Protein AF-A0A133SH53-F1 (afdb_monomer)

Solvent-accessible surface area (backbone atoms only — not comparable to full-atom values): 4804 Å² total; per-residue (Å²): 116,70,69,75,75,45,56,70,38,36,50,57,77,46,53,68,71,56,50,50,58,43,54,78,34,43,43,82,44,85,61,62,55,56,94,89,54,58,44,24,45,30,42,34,36,30,65,100,54,58,35,31,35,62,32,39,34,48,72,72,80,62,95,64,72,99,78,72,82,52,79,44,66,54,46,80,33,45,31,40,74,112

Nearest PDB structures (foldseek):
  3iur-assembly1_A  TM=5.600E-01  e=1.225E+00  Aeromonas caviae
  3iun-assembly1_A  TM=6.236E-01  e=2.526E+00  Aeromonas caviae
  7zb0-assembly4_D  TM=5.217E-01  e=4.927E+00  Omphalotus olearius
  4r80-assembly2_B  TM=3.604E-01  e=2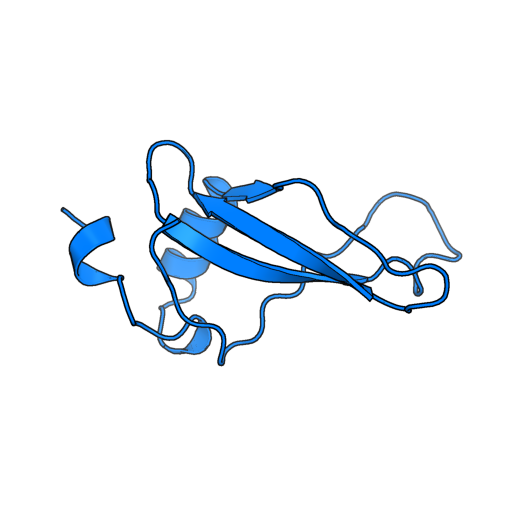.259E+00  synthetic construct
  1omo-assembly1_A  TM=2.973E-01  e=3.729E+00  Archaeoglobus fulgidus

Structure (mmCIF, N/CA/C/O backbone):
data_AF-A0A133SH53-F1
#
_entry.id   AF-A0A133SH53-F1
#
loop_
_atom_site.group_PDB
_atom_site.id
_atom_site.type_symbol
_atom_site.label_atom_id
_atom_site.label_alt_id
_atom_site.label_comp_id
_atom_site.label_asym_id
_atom_site.label_entity_id
_atom_site.label_seq_id
_atom_site.pdbx_PDB_ins_code
_atom_site.Cartn_x
_atom_site.Cartn_y
_atom_site.Cartn_z
_atom_site.occupancy
_atom_site.B_iso_or_equiv
_atom_site.auth_seq_id
_atom_site.auth_comp_id
_atom_site.auth_asym_id
_atom_site.auth_atom_id
_atom_site.pdbx_PDB_model_num
ATOM 1 N N . MET A 1 1 ? -10.716 -7.168 13.207 1.00 60.72 1 MET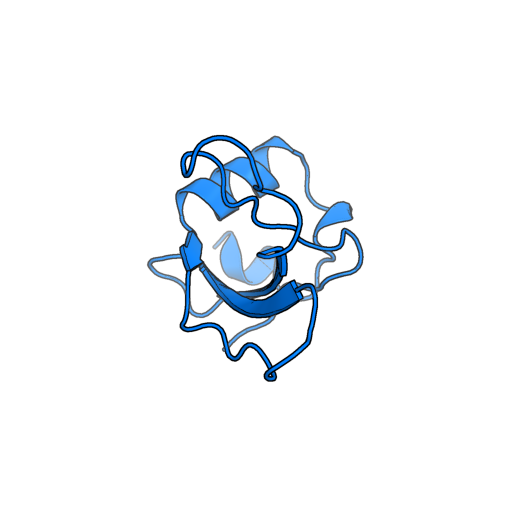 A N 1
ATOM 2 C CA . MET A 1 1 ? -11.980 -7.049 12.439 1.00 60.72 1 MET A CA 1
ATOM 3 C C . MET A 1 1 ? -11.839 -6.114 11.239 1.00 60.72 1 MET A C 1
ATOM 5 O O . MET A 1 1 ? -12.359 -6.462 10.191 1.00 60.72 1 MET A O 1
ATOM 9 N N . LEU A 1 2 ? -11.068 -5.025 11.358 1.00 66.19 2 LEU A N 1
ATOM 10 C CA . LEU A 1 2 ? -10.802 -4.026 10.310 1.00 66.19 2 LEU A CA 1
ATOM 11 C C . LEU A 1 2 ? -10.435 -4.584 8.917 1.00 66.19 2 LEU A C 1
ATOM 13 O O . LEU A 1 2 ? -10.916 -4.104 7.907 1.00 66.19 2 LEU A O 1
ATOM 17 N N . PHE A 1 3 ? -9.633 -5.642 8.826 1.00 64.06 3 PHE A N 1
ATOM 18 C CA . PHE A 1 3 ? -9.210 -6.162 7.517 1.00 64.06 3 PHE A CA 1
ATOM 19 C C . PHE A 1 3 ? -10.357 -6.775 6.698 1.00 64.06 3 PHE A C 1
ATOM 21 O O . PHE A 1 3 ? -10.425 -6.615 5.488 1.00 64.06 3 PHE A O 1
ATOM 28 N N . ARG A 1 4 ? -11.336 -7.410 7.353 1.00 67.19 4 ARG A N 1
ATOM 29 C CA . ARG A 1 4 ? -12.501 -7.963 6.643 1.00 67.19 4 ARG A CA 1
ATOM 30 C C . ARG A 1 4 ? -13.434 -6.876 6.115 1.00 67.19 4 ARG A C 1
ATOM 32 O O . ARG A 1 4 ? -14.157 -7.143 5.168 1.00 67.19 4 ARG A O 1
ATOM 39 N N . THR A 1 5 ? -13.430 -5.692 6.729 1.00 80.38 5 THR A N 1
ATOM 40 C CA . THR A 1 5 ? -14.273 -4.569 6.300 1.00 80.38 5 THR A CA 1
ATOM 41 C C . THR A 1 5 ? -13.665 -3.783 5.144 1.00 80.38 5 THR A C 1
ATOM 43 O O . THR A 1 5 ? -14.408 -3.116 4.444 1.00 80.38 5 THR A O 1
ATOM 46 N N . LEU A 1 6 ? -12.346 -3.869 4.939 1.00 85.56 6 LEU A N 1
ATOM 47 C CA . LEU A 1 6 ? -11.642 -3.138 3.879 1.00 85.56 6 LEU A CA 1
ATOM 48 C C . LEU A 1 6 ? -11.477 -3.943 2.580 1.00 85.56 6 LEU A C 1
ATOM 50 O O . LEU A 1 6 ? -11.121 -3.381 1.550 1.00 85.56 6 LEU A O 1
ATOM 54 N N . LEU A 1 7 ? -11.713 -5.257 2.612 1.00 89.00 7 LEU A N 1
ATOM 55 C CA . LEU A 1 7 ? -11.564 -6.122 1.443 1.00 89.00 7 LEU A CA 1
ATOM 56 C C . LEU A 1 7 ? -12.522 -5.698 0.318 1.00 89.00 7 LEU A C 1
ATOM 58 O O . LEU A 1 7 ? -13.726 -5.588 0.539 1.00 89.00 7 LEU A O 1
ATOM 62 N N . GLY A 1 8 ? -11.989 -5.510 -0.889 1.00 88.88 8 GLY A N 1
ATOM 63 C CA . GLY A 1 8 ? -12.750 -5.066 -2.057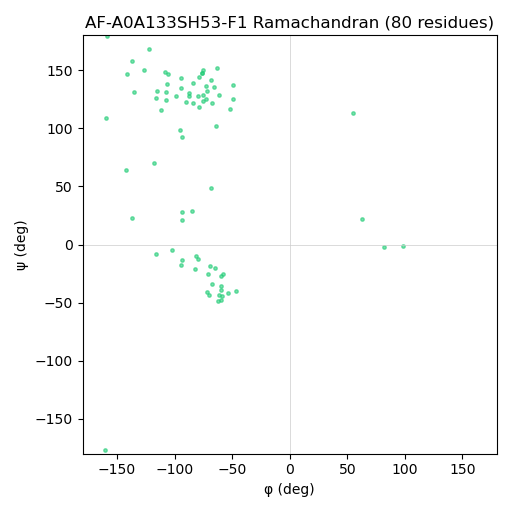 1.00 88.88 8 GLY A CA 1
ATOM 64 C C . GLY A 1 8 ? -12.970 -3.553 -2.139 1.00 88.88 8 GLY A C 1
ATOM 65 O O . GLY A 1 8 ? -13.546 -3.094 -3.122 1.00 88.88 8 GLY A O 1
ATOM 66 N N . MET A 1 9 ? -12.514 -2.773 -1.153 1.00 91.50 9 MET A N 1
ATOM 67 C CA . MET A 1 9 ? -12.521 -1.310 -1.240 1.00 91.50 9 MET A CA 1
ATOM 68 C C . MET A 1 9 ? -11.390 -0.819 -2.145 1.00 91.50 9 MET A C 1
ATOM 70 O O . MET A 1 9 ? -10.316 -1.428 -2.183 1.00 91.50 9 MET A O 1
ATOM 74 N N . ARG A 1 10 ? -11.623 0.290 -2.853 1.00 90.88 10 ARG A N 1
ATOM 75 C CA . ARG A 1 10 ? -10.572 0.979 -3.607 1.00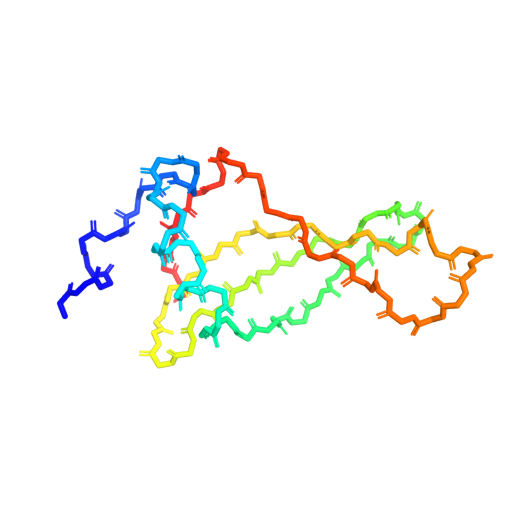 90.88 10 ARG A CA 1
ATOM 76 C C . ARG A 1 10 ? -9.696 1.763 -2.641 1.00 90.88 10 ARG A C 1
ATOM 78 O O . ARG A 1 10 ? -10.176 2.268 -1.628 1.00 90.88 10 ARG A O 1
ATOM 85 N N . TRP A 1 11 ? -8.420 1.879 -2.960 1.00 89.88 11 TRP A N 1
ATOM 86 C CA . TRP A 1 11 ? -7.435 2.587 -2.159 1.00 89.88 11 TRP A CA 1
ATOM 87 C C . TRP A 1 11 ? -7.804 4.050 -1.954 1.00 89.88 11 TRP A C 1
ATOM 89 O O . TRP A 1 11 ? -7.754 4.535 -0.829 1.00 89.88 11 TRP A O 1
ATOM 99 N N . GLY A 1 12 ? -8.244 4.724 -3.014 1.00 88.69 12 GLY A N 1
ATOM 100 C CA . GLY A 1 12 ? -8.673 6.120 -2.988 1.00 88.69 12 GLY A CA 1
ATOM 101 C C . GLY A 1 12 ? -9.978 6.360 -2.230 1.00 88.69 12 GLY A C 1
ATOM 102 O O . GLY A 1 12 ? -10.227 7.484 -1.803 1.00 88.69 12 GLY A O 1
ATOM 103 N N . ASP A 1 13 ? -10.787 5.317 -2.007 1.00 92.44 13 ASP A N 1
ATOM 104 C CA . ASP A 1 13 ? -12.008 5.413 -1.195 1.00 92.44 13 ASP A CA 1
ATOM 105 C C . ASP A 1 13 ? -11.700 5.367 0.315 1.00 92.44 13 ASP A C 1
ATOM 107 O O . ASP A 1 13 ? -12.572 5.634 1.148 1.00 92.44 13 ASP A O 1
ATOM 111 N N . LEU A 1 14 ? -10.469 5.005 0.694 1.00 90.19 14 LEU A N 1
ATOM 112 C CA . LEU A 1 14 ? -10.022 5.007 2.082 1.00 90.19 14 LEU A CA 1
ATOM 113 C C . LEU A 1 14 ? -9.676 6.425 2.535 1.00 90.19 14 LEU A C 1
ATOM 115 O O . LEU A 1 14 ? -9.100 7.217 1.792 1.00 90.19 14 LEU A O 1
ATOM 119 N N . SER A 1 15 ? -9.964 6.733 3.802 1.00 91.69 15 SER A N 1
ATOM 120 C CA . SER A 1 15 ? -9.476 7.979 4.390 1.00 91.69 15 SER A CA 1
ATOM 121 C C . SER A 1 15 ? -7.949 7.987 4.442 1.00 91.69 15 SER A C 1
ATOM 123 O O . SER A 1 15 ? -7.315 6.939 4.584 1.00 91.69 15 SER A O 1
ATOM 125 N N . GLU A 1 16 ? -7.361 9.183 4.392 1.00 88.31 16 GLU A N 1
ATOM 126 C CA . GLU A 1 16 ? -5.907 9.349 4.472 1.00 88.31 16 GLU A CA 1
ATOM 127 C C . GLU A 1 16 ? -5.318 8.666 5.712 1.00 88.31 16 GLU A C 1
ATOM 129 O O . GLU A 1 16 ? -4.339 7.938 5.597 1.00 88.31 16 GLU A O 1
ATOM 134 N N . ASP A 1 17 ? -5.976 8.785 6.868 1.00 90.12 17 ASP A N 1
ATOM 135 C CA . ASP A 1 17 ? -5.544 8.119 8.103 1.00 90.12 17 ASP A CA 1
ATOM 136 C C . ASP A 1 17 ? -5.491 6.589 7.961 1.00 90.12 17 ASP A C 1
ATOM 138 O O . ASP A 1 17 ? -4.576 5.937 8.467 1.00 90.12 17 ASP A O 1
ATOM 142 N N . VAL A 1 18 ? -6.460 5.992 7.254 1.00 87.75 18 VAL A N 1
ATOM 143 C CA . VAL A 1 18 ? -6.484 4.544 7.005 1.00 87.75 18 VAL A CA 1
ATOM 144 C C . VAL A 1 18 ? -5.399 4.163 6.002 1.00 87.75 18 VAL A C 1
ATOM 146 O O . VAL A 1 18 ? -4.7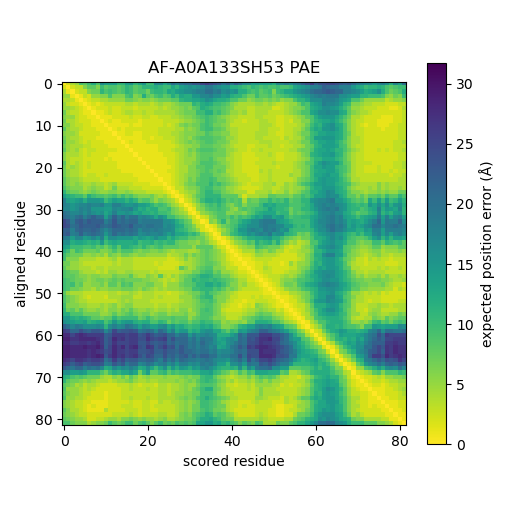25 3.156 6.218 1.00 87.75 18 VAL A O 1
ATOM 149 N N . ARG A 1 19 ? -5.184 4.964 4.950 1.00 86.94 19 ARG A N 1
ATOM 150 C CA . ARG A 1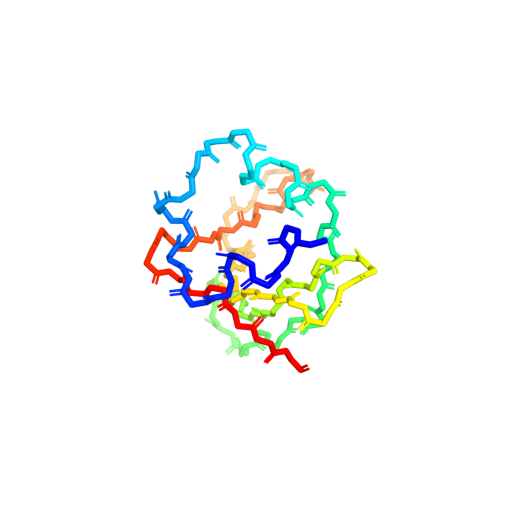 19 ? -4.091 4.753 3.988 1.00 86.94 19 ARG A CA 1
ATOM 151 C C . ARG A 1 19 ? -2.729 4.795 4.675 1.00 86.94 19 ARG A C 1
ATOM 153 O O . ARG A 1 19 ? -1.952 3.860 4.510 1.00 86.94 19 ARG A O 1
ATOM 160 N N . GLN A 1 20 ? -2.474 5.802 5.508 1.00 84.94 20 GLN A N 1
ATOM 161 C CA . GLN A 1 20 ? -1.232 5.941 6.275 1.00 84.94 20 GLN A CA 1
ATOM 162 C C . GLN A 1 20 ? -1.033 4.779 7.249 1.00 84.94 20 GLN A C 1
ATOM 164 O O . GLN A 1 20 ? 0.003 4.123 7.225 1.00 84.94 20 GLN A O 1
ATOM 169 N N . MET A 1 21 ? -2.056 4.430 8.033 1.00 87.00 21 MET A N 1
ATOM 170 C CA . MET A 1 21 ? -1.991 3.283 8.945 1.00 87.00 21 MET A CA 1
ATOM 171 C C . MET A 1 21 ? -1.724 1.959 8.201 1.00 87.00 21 MET A C 1
ATOM 173 O O . MET A 1 21 ? -1.045 1.074 8.728 1.00 87.00 21 MET A O 1
ATOM 177 N N . LEU A 1 22 ? -2.269 1.781 6.994 1.00 85.25 22 LEU A N 1
ATOM 178 C CA . LEU A 1 22 ? -1.995 0.609 6.160 1.00 85.25 22 LEU A CA 1
ATOM 179 C C . LEU A 1 22 ? -0.562 0.633 5.616 1.00 85.25 22 LEU A C 1
ATOM 181 O O . LEU A 1 22 ? 0.113 -0.389 5.704 1.00 85.25 22 LEU A O 1
ATOM 185 N N . LEU A 1 23 ? -0.075 1.779 5.134 1.00 82.44 23 LEU A N 1
ATOM 186 C CA . LEU A 1 23 ? 1.301 1.966 4.656 1.00 82.44 23 LEU A CA 1
ATOM 187 C C . LEU A 1 23 ? 2.343 1.730 5.755 1.00 82.44 23 LEU A C 1
ATOM 189 O O . LEU A 1 23 ? 3.303 1.002 5.530 1.00 82.44 23 LEU A O 1
ATOM 193 N N . GLU A 1 24 ? 2.124 2.242 6.968 1.00 84.56 24 GLU A N 1
ATOM 194 C CA . GLU A 1 24 ? 2.984 1.977 8.135 1.00 84.56 24 GLU A CA 1
ATOM 195 C C . GLU A 1 24 ? 3.097 0.481 8.446 1.00 84.56 24 GLU A C 1
ATOM 197 O O . GLU A 1 24 ? 4.060 0.003 9.053 1.00 84.56 24 GLU A O 1
ATOM 202 N N . ARG A 1 25 ? 2.086 -0.287 8.043 1.00 83.94 25 ARG A N 1
ATOM 203 C CA . ARG A 1 25 ? 2.020 -1.729 8.231 1.00 83.94 25 ARG A CA 1
ATOM 204 C C . ARG A 1 25 ? 2.353 -2.481 6.957 1.00 83.94 25 ARG A C 1
ATOM 206 O O . ARG A 1 25 ? 2.425 -3.695 7.049 1.00 83.94 25 ARG A O 1
ATOM 213 N N . ALA A 1 26 ? 2.574 -1.833 5.823 1.00 81.25 26 ALA A N 1
ATOM 214 C CA . ALA A 1 26 ? 2.934 -2.504 4.590 1.00 81.25 26 ALA A CA 1
ATOM 215 C C . ALA A 1 26 ? 4.373 -3.015 4.676 1.00 81.25 26 ALA A C 1
ATOM 217 O O . ALA A 1 26 ? 5.266 -2.327 5.166 1.00 81.25 26 ALA A O 1
ATOM 218 N N . ASP A 1 27 ? 4.569 -4.242 4.224 1.00 78.12 27 ASP A N 1
ATOM 219 C CA . ASP A 1 27 ? 5.857 -4.734 3.785 1.00 78.12 27 ASP A CA 1
ATOM 220 C C . ASP A 1 27 ? 5.835 -4.820 2.264 1.00 78.12 27 ASP A C 1
ATOM 222 O O . ASP A 1 27 ? 4.793 -5.043 1.631 1.00 78.12 27 ASP A O 1
ATOM 226 N N . LEU A 1 28 ? 6.995 -4.569 1.691 1.00 69.12 28 LEU A N 1
ATOM 227 C CA . LEU A 1 28 ? 7.158 -4.366 0.271 1.00 69.12 28 LEU A CA 1
ATOM 228 C C . LEU A 1 28 ? 7.563 -5.714 -0.328 1.00 69.12 28 LEU A C 1
ATOM 230 O O . LEU A 1 28 ? 8.719 -6.117 -0.209 1.00 69.12 28 LEU A O 1
ATOM 234 N N . ASP A 1 29 ? 6.600 -6.448 -0.894 1.00 65.94 29 ASP A N 1
ATOM 235 C CA . ASP A 1 29 ? 6.880 -7.775 -1.444 1.00 65.94 29 ASP A CA 1
ATOM 236 C C . ASP A 1 29 ? 7.624 -7.649 -2.780 1.00 65.94 29 ASP A C 1
ATOM 238 O O . ASP A 1 29 ? 7.498 -6.650 -3.488 1.00 65.94 29 ASP A O 1
ATOM 242 N N . THR A 1 30 ? 8.451 -8.642 -3.095 1.00 56.97 30 THR A N 1
ATOM 243 C CA . THR A 1 30 ? 9.474 -8.570 -4.156 1.00 56.97 30 THR A CA 1
ATOM 244 C C . THR A 1 30 ? 8.903 -8.041 -5.484 1.00 56.97 30 THR A C 1
ATOM 246 O O . THR A 1 30 ? 7.938 -8.586 -6.021 1.00 56.97 30 THR A O 1
ATOM 249 N N . PHE A 1 31 ? 9.512 -6.983 -6.033 1.00 64.31 31 PHE A N 1
ATOM 250 C CA . PHE A 1 31 ? 9.072 -6.335 -7.273 1.00 64.31 31 PHE A CA 1
ATOM 251 C C . PHE A 1 31 ? 9.693 -7.014 -8.489 1.00 64.31 31 PHE A C 1
ATOM 253 O O . PHE A 1 31 ? 10.916 -7.120 -8.586 1.00 64.31 31 PHE A O 1
ATOM 260 N N . ASN A 1 32 ? 8.857 -7.398 -9.453 1.00 58.97 32 ASN A N 1
ATOM 261 C CA . ASN A 1 32 ? 9.324 -7.822 -10.767 1.00 58.97 32 ASN A CA 1
ATOM 262 C C . ASN A 1 32 ? 9.307 -6.600 -11.687 1.00 58.97 32 ASN A C 1
ATOM 264 O O . ASN A 1 32 ? 8.289 -6.271 -12.292 1.00 58.97 32 ASN A O 1
ATOM 268 N N . GLY A 1 33 ? 10.436 -5.898 -11.762 1.00 55.50 33 GLY A N 1
ATOM 269 C CA . GLY A 1 33 ? 10.671 -4.951 -12.847 1.00 55.50 33 GLY A CA 1
ATOM 270 C C . GLY A 1 33 ? 10.943 -5.726 -14.132 1.00 55.50 33 GLY A C 1
ATOM 271 O O . GLY A 1 33 ? 11.826 -6.583 -14.151 1.00 55.50 33 GLY A O 1
ATOM 272 N N . ALA A 1 34 ? 10.190 -5.458 -15.197 1.00 51.50 34 ALA A N 1
ATOM 273 C CA . ALA A 1 34 ? 10.617 -5.865 -16.528 1.00 51.50 34 ALA A CA 1
ATOM 274 C C . ALA A 1 34 ? 11.791 -4.966 -16.950 1.00 51.50 34 ALA A C 1
ATOM 276 O O . ALA A 1 34 ? 11.722 -3.745 -16.787 1.00 51.50 34 ALA A O 1
ATOM 277 N N . ASP A 1 35 ? 12.872 -5.562 -17.461 1.00 53.28 35 ASP A N 1
ATOM 278 C CA . ASP A 1 35 ? 14.031 -4.822 -17.971 1.00 53.28 35 ASP A CA 1
ATOM 279 C C . ASP A 1 35 ? 13.572 -3.757 -18.983 1.00 53.28 35 ASP A C 1
ATOM 281 O O . ASP A 1 35 ? 13.016 -4.075 -20.035 1.00 53.28 35 ASP A O 1
ATOM 285 N N . GLY A 1 36 ? 13.799 -2.482 -18.653 1.00 55.31 36 GLY A N 1
ATOM 286 C CA . GLY A 1 36 ? 13.442 -1.334 -19.493 1.00 55.31 36 GLY A CA 1
ATOM 287 C C . GLY A 1 36 ? 12.135 -0.616 -19.138 1.00 55.31 36 GLY A C 1
ATOM 288 O O . GLY A 1 36 ? 11.830 0.394 -19.775 1.00 55.31 36 GLY A O 1
ATOM 289 N N . GLU A 1 37 ? 11.377 -1.062 -18.129 1.00 59.09 37 GLU A N 1
ATOM 290 C CA . GLU A 1 37 ? 10.226 -0.298 -17.635 1.00 59.09 37 GLU A CA 1
ATOM 291 C C . GLU A 1 37 ? 10.622 0.782 -16.622 1.00 59.09 37 GLU A C 1
ATOM 293 O O . GLU A 1 37 ? 11.444 0.582 -15.729 1.00 59.09 37 GLU A O 1
ATOM 298 N N . ARG A 1 38 ? 9.991 1.959 -16.749 1.00 59.03 38 ARG A N 1
ATOM 299 C CA . ARG A 1 38 ? 10.207 3.108 -15.849 1.00 59.03 38 ARG A CA 1
ATOM 300 C C . ARG A 1 38 ? 9.749 2.847 -14.410 1.00 59.03 38 ARG A C 1
ATOM 302 O O . ARG A 1 38 ? 10.153 3.557 -13.483 1.00 59.03 38 ARG A O 1
ATOM 309 N N . TYR A 1 39 ? 8.881 1.853 -14.248 1.00 61.56 39 TYR A N 1
ATOM 310 C CA . TYR A 1 39 ? 8.239 1.472 -13.003 1.00 61.56 39 TYR A CA 1
ATOM 311 C C . TYR A 1 39 ? 8.293 -0.049 -12.862 1.00 61.56 39 TYR A C 1
ATOM 313 O O . TYR A 1 39 ? 7.921 -0.768 -13.782 1.00 61.56 39 TYR A O 1
ATOM 321 N N . SER A 1 40 ? 8.716 -0.536 -11.702 1.00 65.69 40 SER A N 1
ATOM 322 C CA . SER A 1 40 ? 8.549 -1.932 -11.314 1.00 65.69 40 SER A CA 1
ATOM 323 C C . SER A 1 40 ? 7.186 -2.089 -10.650 1.00 65.69 40 SER A C 1
ATOM 325 O O . SER A 1 40 ? 6.850 -1.325 -9.747 1.00 65.69 40 SER A O 1
ATOM 327 N N . GLN A 1 41 ? 6.390 -3.071 -11.067 1.00 72.00 41 GLN A N 1
ATOM 328 C CA . GLN A 1 41 ? 5.120 -3.387 -10.408 1.00 72.00 41 GLN A CA 1
ATOM 329 C C . GLN A 1 41 ? 5.321 -4.497 -9.373 1.00 72.00 41 GLN A C 1
ATOM 331 O O . GLN A 1 41 ? 6.112 -5.422 -9.569 1.00 72.00 41 GLN A O 1
ATOM 336 N N . GLY A 1 42 ? 4.606 -4.405 -8.258 1.00 76.44 42 GLY A N 1
ATOM 337 C CA . GLY A 1 42 ? 4.680 -5.373 -7.169 1.00 76.44 42 GLY A CA 1
ATOM 338 C C . GLY A 1 42 ? 3.458 -5.297 -6.269 1.00 76.44 42 GLY A C 1
ATOM 339 O O . GLY A 1 42 ? 2.514 -4.553 -6.537 1.00 76.44 42 GLY A O 1
ATOM 340 N N . THR A 1 43 ? 3.461 -6.100 -5.212 1.00 79.00 43 THR A N 1
ATOM 341 C CA . THR A 1 43 ? 2.356 -6.149 -4.252 1.00 79.00 43 THR A CA 1
ATOM 342 C C . THR A 1 43 ? 2.849 -5.667 -2.896 1.00 79.00 43 THR A C 1
ATOM 344 O O . THR A 1 43 ? 3.886 -6.108 -2.412 1.00 79.00 43 THR A O 1
ATOM 347 N N . LEU A 1 44 ? 2.105 -4.763 -2.265 1.00 83.69 44 LEU A N 1
ATOM 348 C CA . LEU A 1 44 ? 2.313 -4.407 -0.865 1.00 83.69 44 LEU A CA 1
ATOM 349 C C . LEU A 1 44 ? 1.462 -5.326 -0.000 1.00 83.69 44 LEU A C 1
ATOM 351 O O . LEU A 1 44 ? 0.244 -5.356 -0.164 1.00 83.69 44 LEU A O 1
ATOM 355 N N . HIS A 1 45 ? 2.083 -6.045 0.930 1.00 86.44 45 HIS A N 1
ATOM 356 C CA . HIS A 1 45 ? 1.379 -6.859 1.920 1.00 86.44 45 HIS A CA 1
ATOM 357 C C . HIS A 1 45 ? 1.283 -6.116 3.238 1.00 86.44 45 HIS A C 1
ATOM 359 O O . HIS A 1 45 ? 2.292 -5.713 3.804 1.00 86.44 45 HIS A O 1
ATOM 365 N N . PHE A 1 46 ? 0.089 -5.990 3.807 1.00 85.00 46 PHE A N 1
ATOM 366 C CA . PH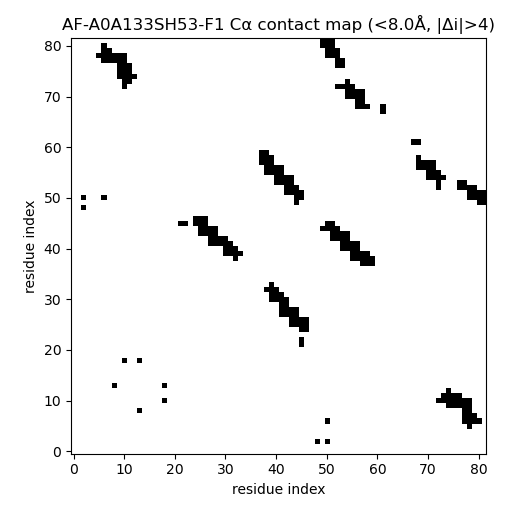E A 1 46 ? -0.036 -5.406 5.139 1.00 85.00 46 PHE A CA 1
ATOM 367 C C . PHE A 1 46 ? 0.341 -6.448 6.202 1.00 85.00 46 PHE A C 1
ATOM 369 O O . PHE A 1 46 ? -0.305 -7.489 6.335 1.00 85.00 46 PHE A O 1
ATOM 376 N N . ARG A 1 47 ? 1.381 -6.164 6.991 1.00 81.69 47 ARG A N 1
ATOM 377 C CA . ARG A 1 47 ? 1.921 -6.998 8.072 1.00 81.69 47 ARG A CA 1
ATOM 378 C C . ARG A 1 47 ? 0.832 -7.476 9.019 1.00 81.69 47 ARG A C 1
ATOM 380 O O . ARG A 1 47 ? -0.016 -6.705 9.482 1.00 81.69 47 ARG A O 1
ATOM 387 N N . ASN A 1 48 ? 0.933 -8.752 9.386 1.00 77.69 48 ASN A N 1
ATOM 388 C CA . ASN A 1 48 ? -0.047 -9.476 10.199 1.00 77.69 48 ASN A CA 1
ATOM 389 C C . ASN A 1 48 ? -1.429 -9.602 9.532 1.00 77.69 48 ASN A C 1
ATOM 391 O O . ASN A 1 48 ? -2.437 -9.809 10.213 1.00 77.69 48 ASN A O 1
ATOM 395 N N . THR A 1 49 ? -1.486 -9.481 8.204 1.00 73.19 49 THR A N 1
ATOM 396 C CA . THR A 1 49 ? -2.690 -9.685 7.399 1.00 73.19 49 THR A CA 1
ATOM 397 C C . THR A 1 49 ? -2.347 -10.478 6.141 1.00 73.19 49 THR A C 1
ATOM 399 O O . THR A 1 49 ? -1.204 -10.483 5.700 1.00 73.19 49 THR A O 1
ATOM 402 N N . LEU A 1 50 ? -3.352 -11.129 5.558 1.00 81.56 50 LEU A N 1
ATOM 403 C CA . LEU A 1 50 ? -3.271 -11.687 4.204 1.00 81.56 50 LEU A CA 1
ATOM 404 C C . LEU A 1 50 ? -3.821 -10.693 3.176 1.00 81.56 50 LEU A C 1
ATOM 406 O O . LEU A 1 50 ? -4.424 -11.113 2.200 1.00 81.56 50 LEU A O 1
ATOM 410 N N . MET A 1 51 ? -3.753 -9.390 3.447 1.00 86.31 51 MET A N 1
ATOM 411 C CA . MET A 1 51 ? -4.258 -8.366 2.539 1.00 86.31 51 MET A CA 1
ATOM 412 C C . MET A 1 51 ? -3.130 -7.607 1.878 1.00 86.31 51 MET A C 1
ATOM 414 O O . MET A 1 51 ? -2.092 -7.363 2.494 1.00 86.31 51 MET A O 1
ATOM 418 N N . GLY A 1 52 ? -3.395 -7.170 0.656 1.00 86.62 52 GLY A N 1
ATOM 419 C CA . GLY A 1 52 ? -2.468 -6.340 -0.074 1.00 86.62 52 GLY A CA 1
ATOM 420 C C . GLY A 1 52 ? -3.114 -5.551 -1.183 1.00 86.62 52 GLY A C 1
ATOM 421 O O . GLY A 1 52 ? -4.327 -5.611 -1.409 1.00 86.62 52 GLY A O 1
ATOM 422 N N . ILE A 1 53 ? -2.257 -4.781 -1.834 1.00 85.81 53 ILE A N 1
ATOM 423 C CA . ILE A 1 53 ? -2.598 -3.946 -2.970 1.00 85.81 53 ILE A CA 1
ATOM 424 C C . ILE A 1 53 ? -1.467 -3.977 -3.987 1.00 85.81 53 ILE A C 1
ATOM 426 O O . ILE A 1 53 ? -0.295 -4.082 -3.623 1.00 85.81 53 ILE A O 1
ATOM 430 N N . GLN A 1 54 ? -1.819 -3.882 -5.263 1.00 80.69 54 GLN A N 1
ATOM 431 C CA . GLN A 1 54 ? -0.830 -3.736 -6.316 1.00 80.69 54 GLN A CA 1
ATOM 432 C C . GLN A 1 54 ? -0.296 -2.301 -6.293 1.00 80.69 54 GLN A C 1
ATOM 434 O O . GLN A 1 54 ? -1.068 -1.343 -6.287 1.00 80.69 54 GLN A O 1
ATOM 439 N N . ALA A 1 55 ? 1.022 -2.163 -6.262 1.00 75.00 55 ALA A N 1
ATOM 440 C CA . ALA A 1 55 ? 1.715 -0.887 -6.250 1.00 75.00 55 ALA A CA 1
ATOM 441 C C . ALA A 1 55 ? 2.741 -0.838 -7.382 1.00 75.00 55 ALA A C 1
ATOM 443 O O . ALA A 1 55 ? 3.318 -1.855 -7.774 1.00 75.00 55 ALA A O 1
ATOM 444 N N . ALA A 1 56 ? 2.989 0.363 -7.888 1.00 69.50 56 ALA A N 1
ATOM 445 C CA . ALA A 1 56 ? 4.060 0.640 -8.827 1.00 69.50 56 ALA A CA 1
ATOM 446 C C . ALA A 1 56 ? 5.170 1.413 -8.106 1.00 69.50 56 ALA A C 1
ATOM 448 O O . ALA A 1 56 ? 4.923 2.411 -7.432 1.00 69.50 56 ALA A O 1
ATOM 449 N N . ILE A 1 57 ? 6.414 0.976 -8.262 1.00 64.50 57 ILE A N 1
ATOM 450 C CA . ILE A 1 57 ? 7.596 1.665 -7.748 1.00 64.50 57 ILE A CA 1
ATOM 451 C C . ILE A 1 57 ? 8.379 2.191 -8.934 1.00 64.50 57 ILE A C 1
ATOM 453 O O . ILE A 1 57 ? 8.880 1.429 -9.755 1.00 64.50 57 ILE A O 1
ATOM 457 N N . GLY A 1 58 ? 8.482 3.511 -9.037 1.00 58.62 58 GLY A N 1
ATOM 458 C CA . GLY A 1 58 ? 9.311 4.136 -10.061 1.00 58.62 58 GLY A CA 1
ATOM 459 C C . GLY A 1 58 ? 10.783 4.034 -9.696 1.00 58.62 58 GLY A C 1
ATOM 460 O O . GLY A 1 58 ? 11.170 4.535 -8.645 1.00 58.62 58 GLY A O 1
ATOM 461 N N . MET A 1 59 ? 11.603 3.449 -10.574 1.00 53.75 59 MET A N 1
ATOM 462 C CA . MET A 1 59 ? 13.069 3.547 -10.470 1.00 53.75 59 MET A CA 1
ATOM 463 C C . MET A 1 59 ? 13.637 4.701 -11.322 1.00 53.75 59 MET A C 1
ATOM 465 O O . MET A 1 59 ? 14.747 5.161 -11.078 1.00 53.75 59 MET A O 1
ATOM 469 N N . ASP A 1 60 ? 12.871 5.222 -12.292 1.00 45.00 60 ASP A N 1
ATOM 470 C CA . ASP A 1 60 ? 13.382 6.054 -13.402 1.00 45.00 60 ASP A CA 1
ATOM 471 C C . ASP A 1 60 ? 13.345 7.589 -13.185 1.00 45.00 60 ASP A C 1
ATOM 473 O O . ASP A 1 60 ? 13.342 8.358 -14.144 1.00 45.00 60 ASP A O 1
ATOM 477 N N . ARG A 1 61 ? 13.289 8.100 -11.944 1.00 42.03 61 ARG A N 1
ATOM 478 C CA . ARG A 1 61 ? 13.336 9.566 -11.689 1.00 42.03 61 ARG A CA 1
ATOM 479 C C . ARG A 1 61 ? 14.212 10.029 -10.524 1.00 42.03 61 ARG A C 1
ATOM 481 O O . ARG A 1 61 ? 14.040 11.148 -10.052 1.00 42.03 61 ARG A O 1
ATOM 488 N N . PHE A 1 62 ? 15.199 9.239 -10.114 1.00 42.22 62 PHE A N 1
ATOM 489 C CA . PHE A 1 62 ? 16.207 9.679 -9.143 1.00 42.22 62 PHE A CA 1
ATOM 490 C C . PHE A 1 62 ? 17.609 9.666 -9.758 1.00 42.22 62 PHE A C 1
ATOM 492 O O . PHE A 1 62 ? 18.469 8.871 -9.402 1.00 42.22 62 PHE A O 1
ATOM 499 N N . SER A 1 63 ? 17.858 10.598 -10.685 1.00 38.31 63 SER A N 1
ATOM 500 C CA . SER A 1 63 ? 19.217 10.983 -11.104 1.00 38.31 63 SER A CA 1
ATOM 501 C C . SER A 1 63 ? 19.826 12.051 -10.177 1.00 38.31 63 SER A C 1
ATOM 503 O O . SER A 1 63 ? 20.616 12.885 -10.615 1.00 38.31 63 SER A O 1
ATOM 505 N N . GLY A 1 64 ? 19.418 12.068 -8.911 1.00 36.47 64 GLY A N 1
ATOM 506 C CA . GLY A 1 64 ? 19.897 12.981 -7.882 1.00 36.47 64 GLY A CA 1
ATOM 507 C C . GLY A 1 64 ? 19.592 12.364 -6.529 1.00 36.47 64 GLY A C 1
ATOM 508 O O . GLY A 1 64 ? 18.427 12.264 -6.182 1.00 36.47 64 GLY A O 1
ATOM 509 N N . GLU A 1 65 ? 20.645 11.913 -5.849 1.00 37.03 65 GLU A N 1
ATOM 510 C CA . GLU A 1 65 ? 20.666 11.379 -4.480 1.00 37.03 65 GLU A CA 1
ATOM 511 C C . GLU A 1 65 ? 19.703 10.201 -4.212 1.00 37.03 65 GLU A C 1
ATOM 513 O O . GLU A 1 65 ? 18.481 10.298 -4.242 1.00 37.03 65 GLU A O 1
ATOM 518 N N . MET A 1 66 ? 20.300 9.035 -3.954 1.00 41.00 66 MET A N 1
ATOM 519 C CA . MET A 1 66 ? 19.663 7.729 -3.735 1.00 41.00 66 MET A CA 1
ATOM 520 C C . MET A 1 66 ? 18.863 7.654 -2.412 1.00 41.00 66 MET A C 1
ATOM 522 O O . MET A 1 66 ? 19.049 6.715 -1.644 1.00 41.00 66 MET A O 1
ATOM 526 N N . GLU A 1 67 ? 18.005 8.629 -2.104 1.00 42.25 67 GLU A N 1
ATOM 527 C CA . GLU A 1 67 ? 17.286 8.701 -0.820 1.00 42.25 67 GLU A CA 1
ATOM 528 C C . GLU A 1 67 ? 15.759 8.580 -0.914 1.00 42.25 67 GLU A C 1
ATOM 530 O O . GLU A 1 67 ? 15.117 8.451 0.126 1.00 42.25 67 GLU A O 1
ATOM 535 N N . ASN A 1 68 ? 15.133 8.579 -2.099 1.00 44.66 68 ASN A N 1
ATOM 536 C CA . ASN A 1 68 ? 13.666 8.664 -2.153 1.00 44.66 68 ASN A CA 1
ATOM 537 C C . ASN A 1 68 ? 13.015 7.807 -3.251 1.00 44.66 68 ASN A C 1
ATOM 539 O O . ASN A 1 68 ? 12.354 8.297 -4.160 1.00 44.66 68 ASN A O 1
ATOM 543 N N . ASN A 1 69 ? 13.167 6.486 -3.145 1.00 57.56 69 ASN A N 1
ATOM 544 C CA . ASN A 1 69 ? 12.337 5.552 -3.907 1.00 57.56 69 ASN A CA 1
ATOM 545 C C . ASN A 1 69 ? 10.869 5.687 -3.454 1.00 57.56 69 ASN A C 1
ATOM 547 O O . ASN A 1 69 ? 10.488 5.181 -2.400 1.00 57.56 69 ASN A O 1
ATOM 551 N N . GLY A 1 70 ? 10.050 6.387 -4.241 1.00 60.38 70 GLY A N 1
ATOM 552 C CA . GLY A 1 70 ? 8.628 6.577 -3.962 1.00 60.38 70 GLY A CA 1
ATOM 553 C C . GLY A 1 70 ? 7.792 5.360 -4.361 1.00 60.38 70 GLY A C 1
ATOM 554 O O . GLY A 1 70 ? 7.858 4.897 -5.502 1.00 60.38 70 GLY A O 1
ATOM 555 N N . VAL A 1 71 ? 6.978 4.862 -3.429 1.00 69.94 71 VAL A N 1
ATOM 556 C CA . VAL A 1 71 ? 5.927 3.878 -3.711 1.00 69.94 71 VAL A CA 1
ATOM 557 C C . VAL A 1 71 ? 4.690 4.624 -4.199 1.00 69.94 71 VAL A C 1
ATOM 559 O O . VAL A 1 71 ? 4.163 5.476 -3.485 1.00 69.94 71 VAL A O 1
ATOM 562 N N . PHE A 1 72 ? 4.220 4.307 -5.402 1.00 76.12 72 PHE A N 1
ATOM 563 C CA . PHE A 1 72 ? 3.000 4.872 -5.968 1.00 76.12 72 PHE A CA 1
ATOM 564 C C . PHE A 1 72 ? 1.906 3.804 -5.970 1.00 76.12 72 PHE A C 1
ATOM 566 O O . PHE A 1 72 ? 2.076 2.714 -6.518 1.00 76.12 72 PHE A O 1
ATOM 573 N N . ILE A 1 73 ? 0.774 4.118 -5.347 1.00 79.69 73 ILE A N 1
ATOM 574 C CA . ILE A 1 73 ? -0.411 3.261 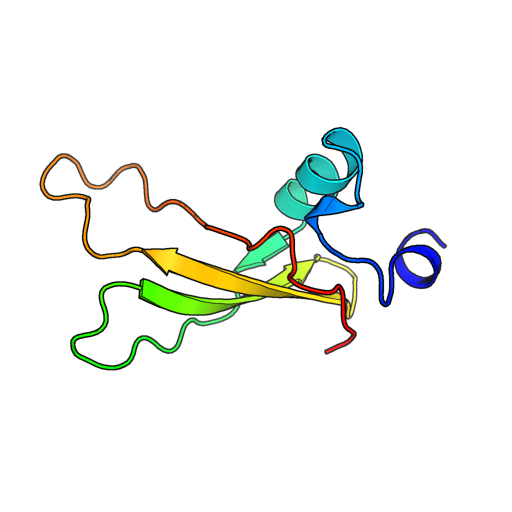-5.325 1.00 79.69 73 ILE A CA 1
ATOM 575 C C . ILE A 1 73 ? -1.513 4.022 -6.045 1.00 79.69 73 ILE A C 1
ATOM 577 O O . ILE A 1 73 ? -1.783 5.172 -5.702 1.00 79.69 73 ILE A O 1
ATOM 581 N N . ASP A 1 74 ? -2.111 3.394 -7.051 1.00 82.88 74 ASP A N 1
ATOM 582 C CA . ASP A 1 74 ? -3.251 3.966 -7.761 1.00 82.88 74 ASP A CA 1
ATOM 583 C C . ASP A 1 74 ? -4.452 4.064 -6.807 1.00 82.88 74 ASP A C 1
ATOM 585 O O . ASP A 1 74 ? -4.747 3.116 -6.077 1.00 82.88 74 ASP A O 1
ATOM 589 N N . ASP A 1 75 ? -5.162 5.190 -6.815 1.00 85.69 75 ASP A N 1
ATOM 590 C CA . ASP A 1 75 ? -6.405 5.354 -6.056 1.00 85.69 75 ASP A CA 1
ATOM 591 C C . ASP A 1 75 ? -7.463 4.321 -6.481 1.00 85.69 75 ASP A C 1
ATOM 593 O O . ASP A 1 75 ? -8.297 3.894 -5.678 1.00 85.69 75 ASP A O 1
ATOM 597 N N . ASP A 1 76 ? -7.391 3.852 -7.724 1.00 86.00 76 ASP A N 1
ATOM 598 C CA . ASP A 1 76 ? -8.289 2.851 -8.273 1.00 86.00 76 ASP A CA 1
ATOM 599 C C . ASP A 1 76 ? -7.912 1.412 -7.887 1.00 86.00 76 ASP A C 1
ATOM 601 O O . ASP A 1 76 ? -8.705 0.490 -8.116 1.00 86.00 76 ASP A O 1
ATOM 605 N N . ALA A 1 77 ? -6.733 1.198 -7.291 1.00 86.44 77 ALA A N 1
ATOM 606 C CA . ALA A 1 77 ? -6.285 -0.124 -6.884 1.00 86.44 77 ALA A CA 1
ATOM 607 C C . ALA A 1 77 ? -7.130 -0.657 -5.718 1.00 86.44 77 ALA A C 1
ATOM 609 O O . ALA A 1 77 ? -7.552 0.072 -4.825 1.00 86.44 77 ALA A O 1
ATOM 610 N N . VAL A 1 78 ? -7.416 -1.956 -5.738 1.00 88.94 78 VAL A N 1
ATOM 611 C CA . VAL A 1 78 ? -8.395 -2.577 -4.838 1.00 88.94 78 VAL A CA 1
ATOM 612 C C . VAL A 1 78 ? -7.676 -3.396 -3.780 1.00 88.94 78 VAL A C 1
ATOM 614 O O . VAL A 1 78 ? -6.744 -4.128 -4.102 1.00 88.94 78 VAL A O 1
ATOM 617 N N . LEU A 1 79 ? -8.124 -3.323 -2.525 1.00 88.94 79 LEU A N 1
ATOM 618 C CA . LEU A 1 79 ? -7.642 -4.239 -1.496 1.00 88.94 79 LEU A CA 1
ATOM 619 C C . LEU A 1 79 ? -8.110 -5.656 -1.801 1.00 88.94 79 LEU A C 1
ATOM 621 O O . LEU A 1 79 ? -9.310 -5.942 -1.833 1.00 88.94 79 LEU A O 1
ATOM 625 N N . PHE A 1 80 ? -7.155 -6.563 -1.945 1.00 86.00 80 PHE A N 1
ATOM 626 C CA . PHE A 1 80 ? -7.417 -7.977 -2.154 1.00 86.00 80 PHE A CA 1
ATOM 627 C C . PHE A 1 80 ? -6.754 -8.820 -1.075 1.00 86.00 80 PHE A C 1
ATOM 629 O O . PHE A 1 80 ? -5.952 -8.350 -0.266 1.00 86.00 80 PHE A O 1
ATOM 636 N N . ARG A 1 81 ? -7.144 -10.092 -1.050 1.00 86.00 81 ARG A N 1
ATOM 637 C CA . ARG A 1 81 ? -6.490 -11.108 -0.238 1.00 86.00 81 ARG A CA 1
ATOM 638 C C . ARG A 1 81 ? -5.456 -11.828 -1.097 1.00 86.00 81 ARG A C 1
ATOM 640 O O . ARG A 1 81 ? -5.794 -12.187 -2.223 1.00 86.00 81 ARG A O 1
ATOM 647 N N . ILE A 1 82 ? -4.259 -12.038 -0.559 1.00 77.31 82 ILE A N 1
ATOM 648 C CA . ILE A 1 82 ? -3.180 -12.794 -1.212 1.00 77.31 82 ILE A CA 1
ATOM 649 C C . ILE A 1 82 ? -3.185 -14.244 -0.733 1.00 77.31 82 ILE A C 1
ATOM 651 O O . ILE A 1 82 ? -3.616 -14.488 0.426 1.00 77.31 82 ILE A O 1
#

pLDDT: mean 72.84, std 15.96, range [36.47, 92.44]

Radius of gyration: 13.42 Å; Cα contacts (8 Å, |Δi|>4): 136; chains: 1; bounding box: 35×26×32 Å

Sequence (82 aa):
MLFRTLLGMRWGDLSEDVRQMLLERADLDTFNGADGERYSQGTLHFRNTLMGIQAAIGMDRFSGEMENNGVFIDDDAVLFRI

Foldseek 3Di:
DVLVVQAFPFQLVDDPVVNVVQVVQWDWPDWDDDPPDQWTWGWTDGHPFQKIWIWIWGPNPPPDDPDDGDIGGDSRIGIHGD

Mean predicted aligned error: 8.59 Å

Secondary structure (DSSP, 8-state):
-HHHHHTT-BGGGS-HHHHHHHHHTEEEPPPBPPTT-SEEEEEEEETTSSEEEEEEEE-TT-SS-TT---EE--TT-B-EE-

=== Feature glossary ===
Key to the feature types in this record:

— What the protein is —

Primary structure: the covalent order of the twenty standard amino acids along the backbone. Two proteins with the same sequence will (almost always) fold to the same structure; two with 30% identity often share a fold but not the details.

Database cross-references. InterPro integrates a dozen domain/family signature databases into unified entries with residue-range hits. GO terms attach function/process/location labels with evidence codes. CATH codes position the fold in a four-level structural taxonomy. Organism is the NCBI-taxonomy species name.

— Where its atoms are —

The mmCIF block holds the 3D Cartesian coordinates of each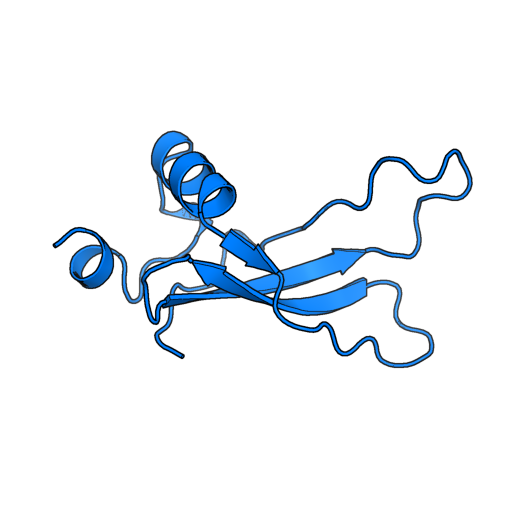 backbone atom (N, Cα, C, O) in ångströms. mmCIF is the PDB's canonical archive format — a tagged-loop text representation of the atomic model.

Six rendered views show the 3D structure from the faces of a cube — i.e. along ±x, ±y, ±z. Rendering representation is drawn randomly per protein from cartoon (secondary-structure ribbons), sticks (backbone bonds), or molecular surface; coloring is either N→C rainbow (blue at the N-terminus through red at the C-terminus) or one color per chain.

— Local backbone conformation —

DSSP 8-state secondary structure assigns each residue one of H (α-helix), G (3₁₀-helix), I (π-helix), E (extended β-strand), B (isolated β-bridge), T (hydrogen-bonded turn), S (bend), or '-' (coil). The assignment is computed from backbone hydrogen-bond geometry via the Kabsch–Sander algorithm.

P-SEA three-state annotation labels each residue as helix, strand, or coil based purely on the geometry of the Cα trace. It serves as a fallback when the full backbone (and thus DSSP) is unavailable.

The φ/ψ torsion pair specifies the backbone conformation at each residue. φ rotates about the N–Cα bond, ψ about the Cα–C bond. Steric clashes forbid most of the (φ, ψ) plane — the allowed regions (α-helix basin, β-sheet basin, left-handed helix) are the Ramachandran-allowed regions.

— Global shape and packing —

The geometric summary reports three shape descriptors. Rg (radius of gyration) measures how spread out the Cα atoms are about their centre of mass; compact globular proteins have small Rg, elongated or unfolded ones large. Cα contacts (<8 Å, |i−j|>4) count long-range residue pairs in spatial proximity — high for tightly packed folds, near zero for rods or random coil. The bounding-box extents give the protein's footprint along x, y, z in Å.

Accessible surface area quantifies burial. A residue with SASA near zero is packed into the hydrophobic core; one with SASA >100 Å² sits on the surface. Computed here via the Shrake–Rupley numerical algorithm with a 1.4 Å probe.

Plot images: a contact map (which residues are close in 3D, as an N×N binary image), a Ramachandran scatter (backbone torsion angles, revealing secondary-structure composition at a glance), and — for AlphaFold structures — a PAE heatmap (pairwise prediction confidence).

— Structural neighborhood —

The Foldseek 3Di string encodes local tertiary geometry as a 20-letter alphabet — one character per residue — derived from the relative positions of nearby Cα atoms. Unlike the amino-acid sequence, 3Di is a direct function of the 3D structure, so two proteins with the same fold have similar 3Di strings even at low sequence identity.

Nearest PDB neighbors are the top structural matches found by Foldseek when searching this structure against the entire Protein Data Bank. Each hit reports a TM-score (0 to 1; >0.5 almost always implies the same fold) and an E-value. These are *structural* homologs — they may share no detectable sequence similarity.

— Confidence and disorder —

For AlphaFold models, the B-factor field carries pLDDT — the model's own estimate of local accuracy on a 0–100 scale. Regions with pLDDT<50 should be treated as essentially unmodeled; they often correspond to intrinsically disordered segments.

B-factor (Debye–Waller factor) reflects atomic displacement in the crystal lattice. It is an experimental observable (units Å²), not a prediction; low values mean the atom is pinned down, high values mean it moves or is heterogeneous across the crystal.

Predicted aligned error is AlphaFold's pairwise confidence. Unlike pLDDT (per-residue), PAE is per-residue-pair and captures whether two parts of the structure are correctly placed relative to each other. Units are ångströms of expected positional error.